Protein AF-A0A0S7YD96-F1 (afdb_monomer)

Organism: NCBI:txid1703772

Solvent-accessible surface area (backbone atoms only — not comparable to full-atom values): 7399 Å² total; per-residue (Å²): 129,70,73,91,53,58,67,51,37,79,50,81,88,71,90,75,90,51,88,84,48,90,87,52,91,73,91,49,73,69,59,51,54,29,56,77,68,75,44,96,48,66,46,80,38,92,64,53,88,36,71,72,60,52,49,55,24,65,67,80,48,76,88,31,56,50,48,66,58,51,29,51,48,33,60,75,63,33,63,70,57,43,48,54,53,48,54,59,72,35,41,42,100,84,72,42,76,58,61,98,55,37,56,37,40,92,84,77,61,49,74,49,91,70,96,123

Structure (mmCIF, N/CA/C/O backbone):
data_AF-A0A0S7YD96-F1
#
_entry.id   AF-A0A0S7YD96-F1
#
loop_
_atom_site.group_PDB
_atom_site.id
_atom_site.type_symbol
_atom_site.label_atom_id
_atom_site.label_alt_id
_atom_site.label_comp_id
_atom_site.label_asym_id
_atom_site.label_entity_id
_atom_site.label_seq_id
_atom_site.pdbx_PDB_ins_code
_atom_site.Cartn_x
_atom_site.Cartn_y
_atom_site.Cartn_z
_atom_site.occupancy
_atom_site.B_iso_or_equiv
_atom_site.auth_seq_id
_atom_site.auth_comp_id
_atom_site.auth_asym_id
_atom_site.auth_atom_id
_atom_site.pdbx_PDB_model_num
ATOM 1 N N . MET A 1 1 ?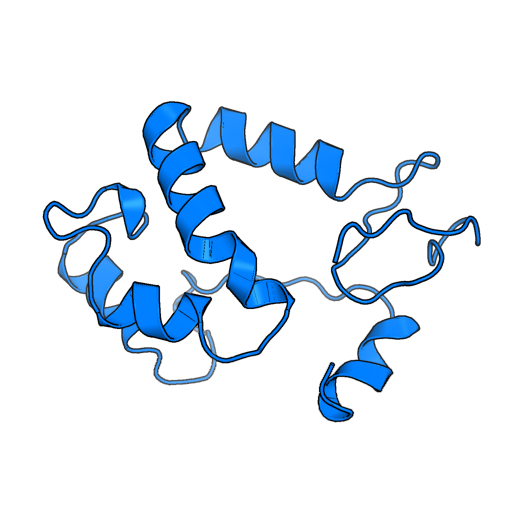 18.952 -4.808 0.427 1.00 63.09 1 MET A N 1
ATOM 2 C CA . MET A 1 1 ? 17.737 -5.595 0.103 1.00 63.09 1 MET A CA 1
ATOM 3 C C . MET A 1 1 ? 18.028 -7.086 0.271 1.00 63.09 1 MET A C 1
ATOM 5 O O . MET A 1 1 ? 19.032 -7.528 -0.277 1.00 63.09 1 MET A O 1
ATOM 9 N N . PRO A 1 2 ? 17.199 -7.855 1.002 1.00 72.69 2 PRO A N 1
ATOM 10 C CA . PRO A 1 2 ? 17.435 -9.283 1.239 1.00 72.69 2 PRO A CA 1
ATOM 11 C C . PRO A 1 2 ? 17.512 -10.127 -0.047 1.00 72.69 2 PRO A C 1
ATOM 13 O O . PRO A 1 2 ? 16.719 -9.931 -0.970 1.00 72.69 2 PRO A O 1
ATOM 16 N N . VAL A 1 3 ? 18.414 -11.117 -0.076 1.00 82.69 3 VAL A N 1
ATOM 17 C CA . VAL A 1 3 ? 18.653 -12.024 -1.225 1.00 82.69 3 VAL A CA 1
ATOM 18 C C . VAL A 1 3 ? 17.381 -12.759 -1.667 1.00 82.69 3 VAL A C 1
ATOM 20 O O . VAL A 1 3 ? 17.189 -12.981 -2.862 1.00 82.69 3 VAL A O 1
ATOM 23 N N . ARG A 1 4 ? 16.461 -13.050 -0.732 1.00 83.75 4 ARG A N 1
ATOM 24 C CA . ARG A 1 4 ? 15.184 -13.744 -0.996 1.00 83.75 4 ARG A CA 1
ATOM 25 C C . ARG A 1 4 ? 14.309 -13.079 -2.064 1.00 83.75 4 ARG A C 1
ATOM 27 O O . ARG A 1 4 ? 13.472 -13.750 -2.662 1.00 83.75 4 ARG A O 1
ATOM 34 N N . TYR A 1 5 ? 14.500 -11.783 -2.317 1.00 83.62 5 TYR A N 1
ATOM 35 C CA . TYR A 1 5 ? 13.724 -11.043 -3.310 1.00 83.62 5 TYR A CA 1
ATOM 36 C C . TYR A 1 5 ? 14.369 -10.993 -4.700 1.00 83.62 5 TYR A C 1
ATOM 38 O O . TYR A 1 5 ? 13.747 -10.501 -5.637 1.00 83.62 5 TYR A O 1
ATOM 46 N N . ASN A 1 6 ? 15.590 -11.514 -4.872 1.00 85.38 6 ASN A N 1
ATOM 47 C CA . ASN A 1 6 ? 16.300 -11.457 -6.152 1.00 85.38 6 ASN A CA 1
ATOM 48 C C . ASN A 1 6 ? 15.520 -12.114 -7.295 1.00 85.38 6 ASN A C 1
ATOM 50 O O . ASN A 1 6 ? 15.517 -11.573 -8.396 1.00 85.38 6 ASN A O 1
ATOM 54 N N . LYS A 1 7 ? 14.804 -13.212 -7.020 1.00 84.69 7 LYS A N 1
ATOM 55 C CA . LYS A 1 7 ? 13.981 -13.902 -8.024 1.00 84.69 7 LYS A CA 1
ATOM 56 C C . LYS A 1 7 ? 12.892 -13.012 -8.636 1.00 84.69 7 LYS A C 1
ATOM 58 O O . LYS A 1 7 ? 12.535 -13.195 -9.789 1.00 84.69 7 LYS A O 1
ATOM 63 N N . TYR A 1 8 ? 12.401 -12.010 -7.904 1.00 83.56 8 TYR A N 1
ATOM 64 C CA . TYR A 1 8 ? 11.330 -11.120 -8.371 1.00 83.56 8 TYR A CA 1
ATOM 65 C C . TYR A 1 8 ? 11.814 -10.003 -9.306 1.00 83.56 8 TYR A C 1
ATOM 67 O O . TYR A 1 8 ? 11.001 -9.222 -9.787 1.00 83.56 8 TYR A O 1
ATOM 75 N N . LYS A 1 9 ? 13.125 -9.905 -9.566 1.00 83.00 9 LYS A N 1
ATOM 76 C CA . LYS A 1 9 ? 13.687 -8.886 -10.468 1.00 83.00 9 LYS A CA 1
ATOM 77 C C . LYS A 1 9 ? 13.360 -9.143 -11.938 1.00 83.00 9 LYS A C 1
ATOM 79 O O . LYS A 1 9 ? 13.309 -8.194 -12.714 1.00 83.00 9 LYS A O 1
ATOM 84 N N . GLU A 1 1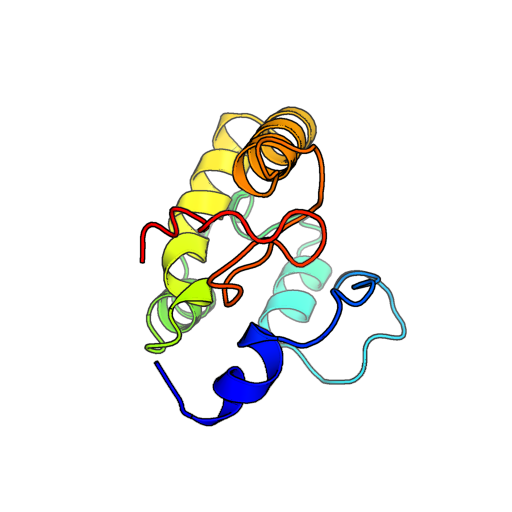0 ? 13.173 -10.412 -12.293 1.00 79.94 10 GLU A N 1
ATOM 85 C CA . GLU A 1 10 ? 13.045 -10.884 -13.679 1.00 79.94 10 GLU A CA 1
ATOM 86 C C . GLU A 1 10 ? 11.823 -11.795 -13.880 1.00 79.94 10 GLU A C 1
ATOM 88 O O . GLU A 1 10 ? 11.476 -12.135 -15.007 1.00 79.94 10 GLU A O 1
ATOM 93 N N . MET A 1 11 ? 11.140 -12.176 -12.796 1.00 80.81 11 MET A N 1
ATOM 94 C CA . MET A 1 11 ? 9.951 -13.022 -12.862 1.00 80.81 11 MET A CA 1
ATOM 95 C C . MET A 1 11 ? 8.739 -12.236 -13.389 1.00 80.81 11 MET A C 1
ATOM 97 O O . MET A 1 11 ? 8.541 -11.089 -12.973 1.00 80.81 11 MET A O 1
ATOM 101 N N . PRO A 1 12 ? 7.883 -12.848 -14.231 1.00 83.06 12 PRO A N 1
ATOM 102 C CA . PRO A 1 12 ? 6.619 -12.249 -14.640 1.00 83.06 12 PRO A CA 1
ATOM 103 C C . PRO A 1 12 ? 5.776 -11.828 -13.437 1.00 83.06 12 PRO A C 1
ATOM 105 O O . PRO A 1 12 ? 5.700 -12.551 -12.437 1.00 83.06 12 PRO A O 1
ATOM 108 N N . LEU A 1 13 ? 5.115 -10.675 -13.552 1.00 83.31 13 LEU A N 1
ATOM 109 C CA . LEU A 1 13 ? 4.187 -10.210 -12.527 1.00 83.31 13 LEU A CA 1
ATOM 110 C C . LEU A 1 13 ? 3.060 -11.225 -12.358 1.00 83.31 13 LEU A C 1
ATOM 112 O O . LEU A 1 13 ? 2.429 -11.637 -13.328 1.00 83.31 13 LEU A O 1
ATOM 116 N N . GLN A 1 14 ? 2.824 -11.615 -11.112 1.00 80.25 14 GLN A N 1
ATOM 117 C CA . GLN A 1 14 ? 1.761 -12.542 -10.752 1.00 80.25 14 GLN A CA 1
ATOM 118 C C . GLN A 1 14 ? 0.541 -11.761 -10.280 1.00 80.25 14 GLN A C 1
ATOM 120 O O . GLN A 1 14 ? 0.671 -10.693 -9.673 1.00 80.25 14 GLN A O 1
ATOM 125 N N . LEU A 1 15 ? -0.646 -12.306 -10.541 1.00 80.75 15 LEU A N 1
ATOM 126 C CA . LEU A 1 15 ? -1.878 -11.769 -9.984 1.00 80.75 15 LEU A CA 1
ATOM 127 C C . LEU A 1 15 ? -1.863 -11.975 -8.465 1.00 80.75 15 LEU A C 1
ATOM 129 O O . LEU A 1 15 ? -1.768 -13.104 -7.989 1.00 80.75 15 LEU A O 1
ATOM 133 N N . CYS A 1 16 ? -1.961 -10.882 -7.711 1.00 78.12 16 CYS A N 1
ATOM 134 C CA . CYS A 1 16 ? -2.226 -10.934 -6.281 1.00 78.12 16 CYS A CA 1
ATOM 135 C C . CYS A 1 16 ? -3.736 -10.789 -6.089 1.00 78.12 16 CYS A C 1
ATOM 137 O O . CYS A 1 16 ? -4.263 -9.713 -6.375 1.00 78.12 16 CYS A O 1
ATOM 139 N N . PRO A 1 17 ? -4.441 -11.826 -5.611 1.00 75.56 17 PRO A N 1
ATOM 140 C CA . PRO A 1 17 ? -5.884 -11.737 -5.446 1.00 75.56 17 PRO A CA 1
ATOM 141 C C . PRO A 1 17 ? -6.261 -10.913 -4.191 1.00 75.56 17 PRO A C 1
ATOM 143 O O . PRO A 1 17 ? -7.417 -10.564 -3.993 1.00 75.56 17 PRO A O 1
ATOM 146 N N . GLY A 1 18 ? -5.269 -10.496 -3.394 1.00 77.31 18 GLY A N 1
ATOM 147 C CA . GLY A 1 18 ? -5.417 -9.510 -2.325 1.00 77.31 18 GLY A CA 1
ATOM 148 C C . GLY A 1 18 ? -5.683 -10.130 -0.954 1.00 77.31 18 GLY A C 1
ATOM 149 O O . GLY A 1 18 ? -6.475 -11.058 -0.805 1.00 77.31 18 GLY A O 1
ATOM 150 N N . CYS A 1 19 ? -5.046 -9.579 0.084 1.00 76.62 19 CYS A N 1
ATOM 151 C CA . CYS A 1 19 ? -5.064 -10.126 1.448 1.00 76.62 19 CYS A CA 1
ATOM 152 C C . CYS A 1 19 ? -6.447 -10.126 2.130 1.00 76.62 19 CYS A C 1
ATOM 154 O O . CYS A 1 19 ? -6.583 -10.689 3.215 1.00 76.62 19 CYS A O 1
ATOM 156 N N . LYS A 1 20 ? -7.452 -9.462 1.542 1.00 71.19 20 LYS A N 1
ATOM 157 C CA . LYS A 1 20 ? -8.821 -9.393 2.077 1.00 71.19 20 LYS A CA 1
ATOM 158 C C . LYS A 1 20 ? -9.648 -10.646 1.764 1.00 71.19 20 LYS A C 1
ATOM 160 O O . LYS A 1 20 ? -10.582 -10.909 2.516 1.00 71.19 20 LYS A O 1
ATOM 165 N N . LEU A 1 21 ? -9.286 -11.413 0.731 1.00 70.62 21 LEU A N 1
ATOM 166 C CA . LEU A 1 21 ? -9.975 -12.657 0.382 1.00 70.62 21 LEU A CA 1
ATOM 167 C C . LEU A 1 21 ? -9.806 -13.722 1.472 1.00 70.62 21 LEU A C 1
ATOM 169 O O . LEU A 1 21 ? -8.767 -13.775 2.136 1.00 70.62 21 LEU A O 1
ATOM 173 N N . ASP A 1 22 ? -10.827 -14.559 1.642 1.00 58.50 22 ASP A N 1
ATOM 174 C CA . ASP A 1 22 ? -10.898 -15.531 2.738 1.00 58.50 22 ASP A CA 1
ATOM 175 C C . ASP A 1 22 ? -9.965 -16.742 2.549 1.0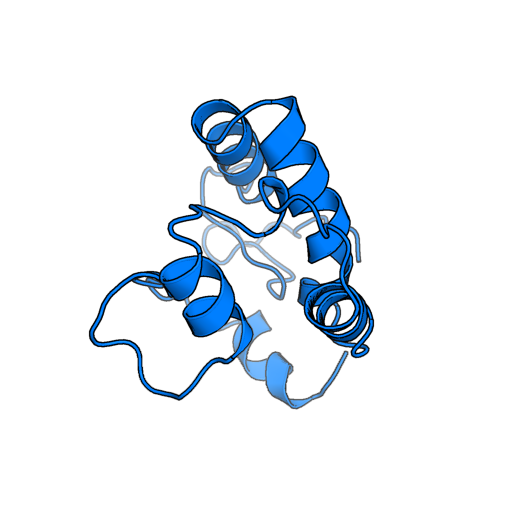0 58.50 22 ASP A C 1
ATOM 177 O O . ASP A 1 22 ? -9.498 -17.301 3.536 1.00 58.50 22 ASP A O 1
ATOM 181 N N . ASP A 1 23 ? -9.558 -17.048 1.312 1.00 62.97 23 ASP A N 1
ATOM 182 C CA . ASP A 1 23 ? -8.677 -18.185 0.983 1.00 62.97 23 ASP A CA 1
ATOM 183 C C . ASP A 1 23 ? -7.176 -17.829 0.931 1.00 62.97 23 ASP A C 1
ATOM 185 O O . ASP A 1 23 ? -6.374 -18.496 0.273 1.00 62.97 23 ASP A O 1
ATOM 189 N N . GLN A 1 24 ? -6.758 -16.749 1.597 1.00 64.25 24 GLN A N 1
ATOM 190 C CA . GLN A 1 24 ? -5.345 -16.359 1.615 1.00 64.25 24 GLN A CA 1
ATOM 191 C C . GLN A 1 24 ? -4.537 -17.249 2.572 1.00 64.25 24 GLN A C 1
ATOM 193 O O . GLN A 1 24 ? -4.841 -17.274 3.769 1.00 64.25 24 GLN A O 1
ATOM 198 N N . PRO A 1 25 ? -3.473 -17.931 2.105 1.00 57.78 25 PRO A N 1
ATOM 199 C CA . PRO A 1 25 ? -2.682 -18.804 2.959 1.00 57.78 25 PRO A CA 1
ATOM 200 C C . PRO A 1 25 ? -1.946 -17.999 4.040 1.00 57.78 25 PRO A C 1
ATOM 202 O O . PRO A 1 25 ? -1.132 -17.126 3.740 1.00 57.78 25 PRO A O 1
ATOM 205 N N . GLY A 1 26 ? -2.207 -18.333 5.307 1.00 67.62 26 GLY A N 1
ATOM 206 C CA . GLY A 1 26 ? -1.456 -17.851 6.471 1.00 67.62 26 GLY A CA 1
ATOM 207 C C . GLY A 1 26 ? -2.262 -17.025 7.482 1.00 67.62 26 GLY A C 1
ATOM 208 O O . GLY A 1 26 ? -3.257 -16.367 7.161 1.00 67.62 26 GLY A O 1
ATOM 209 N N . SER A 1 27 ? -1.799 -17.049 8.734 1.00 77.94 27 SER A N 1
ATOM 210 C CA . SER A 1 27 ? -2.248 -16.144 9.794 1.00 77.94 27 SER A CA 1
ATOM 211 C C . SER A 1 27 ? -1.552 -14.787 9.644 1.00 77.94 27 SER A C 1
ATOM 213 O O . SER A 1 27 ? -0.336 -14.707 9.469 1.00 77.94 27 SER A O 1
ATOM 215 N N . CYS A 1 28 ? -2.322 -13.696 9.678 1.00 87.12 28 CYS A N 1
ATOM 216 C CA . CYS A 1 28 ? -1.786 -12.340 9.593 1.00 87.12 28 CYS A CA 1
ATOM 217 C C . CYS A 1 28 ? -2.474 -11.460 10.633 1.00 87.12 28 CYS A C 1
ATOM 219 O O . CYS A 1 28 ? -3.578 -10.964 10.417 1.00 87.12 28 CYS A O 1
ATOM 221 N N . GLU A 1 29 ? -1.779 -11.191 11.735 1.00 90.75 29 GLU A N 1
ATOM 222 C CA . GLU A 1 29 ? -2.329 -10.414 12.850 1.00 90.75 29 GLU A CA 1
ATOM 223 C C . GLU A 1 29 ? -2.734 -8.983 12.461 1.00 90.75 29 GLU A C 1
ATOM 225 O O . GLU A 1 29 ? -3.611 -8.392 13.089 1.00 90.75 29 GLU A O 1
ATOM 230 N N . ILE A 1 30 ? -2.104 -8.396 11.435 1.00 92.44 30 ILE A N 1
ATOM 231 C CA . ILE A 1 30 ? -2.474 -7.066 10.924 1.00 92.44 30 ILE A CA 1
ATOM 232 C C . ILE A 1 30 ? -3.832 -7.133 10.220 1.00 92.44 30 ILE A C 1
ATOM 234 O O . ILE A 1 30 ? -4.712 -6.326 10.519 1.00 92.44 30 ILE A O 1
ATOM 238 N N . ARG A 1 31 ? -4.015 -8.112 9.323 1.00 90.44 31 ARG A N 1
ATOM 239 C CA . ARG A 1 31 ? -5.284 -8.352 8.622 1.00 90.44 31 ARG A CA 1
ATOM 240 C C . ARG A 1 31 ? -6.399 -8.622 9.623 1.00 90.44 31 ARG A C 1
ATOM 242 O O . ARG A 1 31 ? -7.441 -7.974 9.565 1.00 90.44 31 ARG A O 1
ATOM 249 N N . ASP A 1 32 ? -6.159 -9.548 10.542 1.00 90.25 32 ASP A N 1
ATOM 250 C CA . ASP A 1 32 ? -7.171 -10.019 11.483 1.00 90.25 32 ASP A CA 1
ATOM 251 C C . ASP A 1 32 ? -7.582 -8.889 12.449 1.00 90.25 32 ASP A C 1
ATOM 253 O O . ASP A 1 32 ? -8.761 -8.728 12.751 1.00 90.25 32 ASP A O 1
ATOM 257 N N . CYS A 1 33 ? -6.640 -8.019 12.835 1.00 93.50 33 CYS A N 1
ATOM 258 C CA . CYS A 1 33 ? -6.905 -6.826 13.644 1.00 93.50 33 CYS A CA 1
ATOM 259 C C . CYS A 1 33 ? -7.763 -5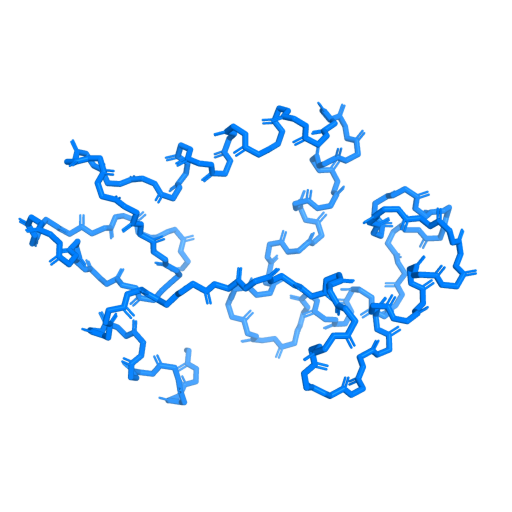.768 12.929 1.00 93.50 33 CYS A C 1
ATOM 261 O O . CYS A 1 33 ? -8.559 -5.091 13.576 1.00 93.50 33 CYS A O 1
ATOM 263 N N . VAL A 1 34 ? -7.574 -5.565 11.623 1.00 92.12 34 VAL A N 1
ATOM 264 C CA . VAL A 1 34 ? -8.381 -4.612 10.839 1.00 92.12 34 VAL A CA 1
ATOM 265 C C . VAL A 1 34 ? -9.782 -5.176 10.599 1.00 92.12 34 VAL A C 1
ATOM 267 O O . VAL A 1 34 ? -10.763 -4.465 10.819 1.00 92.12 34 VAL A O 1
ATOM 270 N N . LYS A 1 35 ? -9.878 -6.471 10.252 1.00 90.06 35 LYS A N 1
ATOM 271 C CA . LYS A 1 35 ? -11.153 -7.186 10.087 1.00 90.06 35 LYS A CA 1
ATOM 272 C C . LYS A 1 35 ? -11.982 -7.166 11.380 1.00 90.06 35 LYS A C 1
ATOM 274 O O . LYS A 1 35 ? -13.155 -6.812 11.328 1.00 90.06 35 LYS A O 1
ATOM 279 N N . SER A 1 36 ? -11.388 -7.467 12.540 1.00 93.00 36 SER A N 1
ATOM 280 C CA . SER A 1 36 ? -12.118 -7.506 13.823 1.00 93.00 36 SER A CA 1
ATOM 281 C C . SER A 1 36 ? -12.656 -6.147 14.279 1.00 93.00 36 SER A C 1
ATOM 283 O O . SER A 1 36 ? -13.622 -6.092 15.035 1.00 93.00 36 SER A O 1
ATOM 285 N N . LYS A 1 37 ? -12.062 -5.048 13.800 1.00 95.06 37 LYS A N 1
ATOM 286 C CA . LYS A 1 37 ? -12.523 -3.676 14.052 1.00 95.06 37 LYS A CA 1
ATOM 287 C C . LYS A 1 37 ? -13.538 -3.172 13.019 1.00 95.06 37 LYS A C 1
ATOM 289 O O . LYS A 1 37 ? -13.996 -2.042 13.149 1.00 95.06 37 LYS A O 1
ATOM 294 N N . GLY A 1 38 ? -13.862 -3.964 11.992 1.00 93.94 38 GLY A N 1
ATOM 295 C CA . GLY A 1 38 ? -14.751 -3.548 10.903 1.00 93.94 38 GLY A CA 1
ATOM 296 C C . GLY A 1 38 ? -14.191 -2.400 10.055 1.00 93.94 38 GLY A C 1
ATOM 297 O O . GLY A 1 38 ? -14.958 -1.629 9.488 1.00 93.94 38 GLY A O 1
ATOM 298 N N . LEU A 1 39 ? -12.864 -2.251 10.000 1.00 93.50 39 LEU A N 1
ATOM 299 C CA . LEU A 1 39 ? -12.195 -1.185 9.252 1.00 93.50 39 LEU A CA 1
ATOM 300 C C . LEU A 1 39 ? -11.721 -1.696 7.887 1.00 93.50 39 LEU A C 1
ATOM 302 O O . LEU A 1 39 ? -11.367 -2.863 7.736 1.00 93.50 39 LEU A O 1
ATOM 306 N N . ASN A 1 40 ? -11.637 -0.806 6.897 1.00 89.81 40 ASN A N 1
ATOM 307 C CA . ASN A 1 40 ? -11.134 -1.160 5.564 1.00 89.81 40 ASN A CA 1
ATOM 308 C C . ASN A 1 40 ? -9.602 -1.173 5.472 1.00 89.81 40 ASN A C 1
ATOM 310 O O . ASN A 1 40 ? -9.037 -1.929 4.676 1.00 89.81 40 ASN A O 1
ATOM 314 N N . HIS A 1 41 ? -8.935 -0.339 6.269 1.00 93.06 41 HIS A N 1
ATOM 315 C CA . HIS A 1 41 ? -7.482 -0.210 6.351 1.00 93.06 41 HIS A CA 1
ATOM 316 C C . HIS A 1 41 ? -7.075 0.361 7.714 1.00 93.06 41 HIS A C 1
ATOM 318 O O . HIS A 1 41 ? -7.891 0.928 8.438 1.00 93.06 41 HIS A O 1
ATOM 324 N N . CYS A 1 42 ? -5.792 0.235 8.068 1.00 95.69 42 CYS A N 1
ATOM 325 C CA . CYS A 1 42 ? -5.285 0.736 9.348 1.00 95.69 42 CYS A CA 1
ATOM 326 C C . CYS A 1 42 ? -5.365 2.266 9.485 1.00 95.69 42 CYS A C 1
ATOM 328 O O . CYS A 1 42 ? -5.415 2.731 10.614 1.00 95.69 42 CYS A O 1
ATOM 330 N N . GLY A 1 43 ? -5.369 3.027 8.381 1.00 96.12 43 GLY A N 1
ATOM 331 C CA . GLY A 1 43 ? -5.457 4.500 8.400 1.00 96.12 43 GLY A CA 1
ATOM 332 C C . GLY A 1 43 ? -6.721 5.030 9.089 1.00 96.12 43 GLY A C 1
ATOM 333 O O . GLY A 1 43 ? -6.624 5.974 9.861 1.00 96.12 43 GLY A O 1
ATOM 334 N N . ALA A 1 44 ? -7.845 4.320 8.941 1.00 95.75 44 ALA A N 1
ATOM 335 C CA . ALA A 1 44 ? -9.126 4.658 9.566 1.00 95.75 44 ALA A CA 1
ATOM 336 C C . ALA A 1 44 ? -9.217 4.261 11.057 1.00 95.75 44 ALA A C 1
ATOM 338 O O . ALA A 1 44 ? -10.255 4.408 11.706 1.00 95.75 44 ALA A O 1
ATOM 339 N N . CYS A 1 45 ? -8.157 3.677 11.625 1.00 97.12 45 CYS A N 1
ATOM 340 C CA . CYS A 1 45 ? -8.140 3.264 13.024 1.00 97.12 45 CYS A CA 1
ATOM 341 C C . CYS A 1 45 ? -7.811 4.456 13.926 1.00 97.12 45 CYS A C 1
ATOM 343 O O . CYS A 1 45 ? -6.799 5.117 13.736 1.00 97.12 45 CYS A O 1
ATOM 345 N N . ARG A 1 46 ? -8.582 4.662 15.000 1.00 97.00 46 ARG A N 1
ATOM 346 C CA . ARG A 1 46 ? -8.331 5.741 15.982 1.00 97.00 46 ARG A CA 1
ATOM 347 C C . ARG A 1 46 ? -6.966 5.659 16.676 1.00 97.00 46 ARG A C 1
ATOM 349 O O . ARG A 1 46 ? -6.460 6.660 17.157 1.00 97.00 46 ARG A O 1
ATOM 356 N N . GLU A 1 47 ? -6.389 4.463 16.737 1.00 97.44 47 GLU A N 1
ATOM 357 C CA . GLU A 1 47 ? -5.056 4.213 17.305 1.00 97.44 47 GLU A CA 1
ATOM 358 C C . GLU A 1 47 ? -3.930 4.348 16.264 1.00 97.44 47 GLU A C 1
ATOM 360 O O . GLU A 1 47 ? -2.792 3.977 16.539 1.00 97.44 47 GLU A O 1
ATOM 365 N N . PHE A 1 48 ? -4.229 4.774 15.034 1.00 97.38 48 PHE A N 1
ATOM 366 C CA . PHE A 1 48 ? -3.232 4.884 13.978 1.00 97.38 48 PHE A CA 1
ATOM 367 C C . PHE A 1 48 ? -2.336 6.125 14.167 1.00 97.38 48 PHE A C 1
ATOM 369 O O . PHE A 1 48 ? -2.858 7.218 14.377 1.00 97.38 48 PHE A O 1
ATOM 376 N N . PRO A 1 49 ? -1.000 5.999 14.021 1.00 97.56 49 PRO A N 1
ATOM 377 C CA . PRO A 1 49 ? -0.243 4.763 13.821 1.00 97.56 49 PRO A CA 1
ATOM 378 C C . PRO A 1 49 ? -0.003 4.004 15.139 1.00 97.56 49 PRO A C 1
ATOM 380 O O . PRO A 1 49 ? 0.549 4.556 16.085 1.00 97.56 49 PRO A O 1
ATOM 383 N N . CYS A 1 50 ? -0.342 2.711 15.180 1.00 97.94 50 CYS A N 1
ATOM 384 C CA . CYS A 1 50 ? -0.090 1.857 16.347 1.00 97.94 50 CYS A CA 1
ATOM 385 C C . CYS A 1 50 ? 1.221 1.067 16.214 1.00 97.94 50 CYS A C 1
ATOM 387 O O . CYS A 1 50 ? 1.745 0.881 15.112 1.00 97.94 50 CYS A O 1
ATOM 389 N N . ASP A 1 51 ? 1.714 0.506 17.320 1.00 97.56 51 ASP A N 1
ATOM 390 C CA . ASP A 1 51 ? 2.970 -0.259 17.356 1.00 97.56 51 ASP A CA 1
ATOM 391 C C . ASP A 1 51 ? 3.049 -1.370 16.308 1.00 97.56 51 ASP A C 1
ATOM 393 O O . ASP A 1 51 ? 4.101 -1.583 15.708 1.00 97.56 51 ASP A O 1
ATOM 397 N N . LYS A 1 52 ? 1.940 -2.077 16.063 1.00 95.69 52 LYS A N 1
ATOM 398 C CA . LYS A 1 52 ? 1.901 -3.196 15.113 1.00 95.69 52 LYS A CA 1
ATOM 399 C C . LYS A 1 52 ? 2.264 -2.735 13.696 1.00 95.69 52 LYS A C 1
ATOM 401 O O . LYS A 1 52 ? 3.127 -3.333 13.056 1.00 95.69 52 LYS A O 1
ATOM 406 N N . ILE A 1 53 ? 1.631 -1.661 13.219 1.00 97.00 53 ILE A N 1
ATOM 407 C CA . ILE A 1 53 ? 1.854 -1.159 11.857 1.00 97.00 53 ILE A CA 1
ATOM 408 C C . ILE A 1 53 ? 3.162 -0.368 11.750 1.00 97.00 53 ILE A C 1
ATOM 410 O O . ILE A 1 53 ? 3.842 -0.446 10.730 1.00 97.00 53 ILE A O 1
ATOM 414 N N . THR A 1 54 ? 3.566 0.320 12.822 1.00 98.00 54 THR A N 1
ATOM 415 C CA . THR A 1 54 ? 4.855 1.018 12.892 1.00 98.00 54 THR A CA 1
ATOM 416 C C . THR A 1 54 ? 6.026 0.037 12.842 1.00 98.00 54 THR A C 1
ATOM 418 O O . THR A 1 54 ? 6.975 0.261 12.093 1.00 98.00 54 THR A O 1
ATOM 421 N N . LYS A 1 55 ? 5.952 -1.088 13.569 1.00 97.25 55 LYS A N 1
ATOM 422 C CA . LYS A 1 55 ? 6.957 -2.161 13.492 1.00 97.25 55 LYS A CA 1
ATOM 423 C C . LYS A 1 55 ? 7.021 -2.771 12.096 1.00 97.25 55 LYS A C 1
ATOM 425 O O . LYS A 1 55 ? 8.116 -2.940 11.579 1.00 97.25 55 LYS A O 1
ATOM 430 N N . PHE A 1 56 ? 5.870 -3.043 11.476 1.00 95.81 56 PHE A N 1
ATOM 431 C CA . PHE A 1 56 ? 5.818 -3.568 10.109 1.00 95.81 56 PHE A CA 1
ATOM 432 C C . PHE A 1 56 ? 6.472 -2.618 9.097 1.00 95.81 56 PHE A C 1
ATOM 434 O O . PHE A 1 56 ? 7.268 -3.055 8.278 1.00 95.81 56 PHE A O 1
ATOM 441 N N . ASN A 1 57 ? 6.207 -1.312 9.200 1.00 96.94 57 ASN A N 1
ATOM 442 C CA . ASN A 1 57 ? 6.830 -0.301 8.343 1.00 96.94 57 ASN A CA 1
ATOM 443 C C . ASN A 1 57 ? 8.362 -0.255 8.485 1.00 96.94 57 ASN A C 1
ATOM 445 O O . ASN A 1 57 ? 9.068 0.065 7.532 1.00 96.94 57 ASN A O 1
ATOM 449 N N . ASN A 1 58 ? 8.873 -0.557 9.679 1.00 96.31 58 ASN A N 1
ATOM 450 C CA . ASN A 1 58 ? 10.276 -0.379 10.049 1.00 96.31 58 ASN A CA 1
ATOM 451 C C . ASN A 1 58 ? 11.051 -1.707 10.154 1.00 96.31 58 ASN A C 1
ATOM 453 O O . ASN A 1 58 ? 12.121 -1.744 10.757 1.00 96.31 58 ASN A O 1
ATOM 457 N N . ASP A 1 59 ? 10.552 -2.798 9.566 1.00 94.50 59 ASP A N 1
ATOM 458 C CA . ASP A 1 59 ? 11.154 -4.140 9.664 1.00 94.50 59 ASP A CA 1
ATOM 459 C C . ASP A 1 59 ? 12.399 -4.351 8.771 1.00 94.50 59 ASP A C 1
ATOM 461 O O . ASP A 1 59 ? 12.942 -5.456 8.678 1.00 94.50 59 ASP A O 1
ATOM 465 N N . GLY A 1 60 ? 12.856 -3.296 8.089 1.00 90.50 60 GLY A N 1
ATOM 466 C CA . GLY A 1 60 ? 14.003 -3.325 7.180 1.00 90.50 60 GLY A CA 1
ATOM 467 C C . GLY A 1 60 ? 13.701 -3.896 5.789 1.00 90.50 60 GLY A C 1
ATOM 468 O O . GLY A 1 60 ? 14.615 -4.022 4.965 1.00 90.50 60 GLY A O 1
ATOM 469 N N . VAL A 1 61 ? 12.444 -4.231 5.482 1.00 89.00 61 VAL A N 1
ATOM 470 C CA . VAL A 1 61 ? 12.014 -4.634 4.141 1.00 89.00 61 VAL A CA 1
ATOM 471 C C . VAL A 1 61 ? 11.657 -3.383 3.323 1.00 89.00 61 VAL A C 1
ATOM 473 O O . VAL A 1 61 ? 10.719 -2.668 3.669 1.00 89.00 61 VAL A O 1
ATOM 476 N N . PRO A 1 62 ? 12.336 -3.114 2.187 1.00 87.56 62 PRO A N 1
ATOM 477 C CA . PRO A 1 62 ? 12.152 -1.858 1.452 1.00 87.56 62 PRO A CA 1
ATOM 478 C C . PRO A 1 62 ? 10.703 -1.545 1.052 1.00 87.56 62 PRO A C 1
ATOM 480 O O . PRO A 1 62 ? 10.261 -0.414 1.223 1.00 87.56 62 PRO A O 1
ATOM 483 N N . HIS A 1 63 ? 9.932 -2.539 0.593 1.00 87.62 63 HIS A N 1
ATOM 484 C CA . HIS A 1 63 ? 8.539 -2.319 0.182 1.00 87.62 63 HIS A CA 1
ATOM 485 C C . HIS A 1 63 ? 7.561 -2.139 1.349 1.00 87.62 63 HIS A C 1
ATOM 487 O O . HIS A 1 63 ? 6.412 -1.772 1.118 1.00 87.62 63 HIS A O 1
ATOM 493 N N . HIS A 1 64 ? 7.988 -2.377 2.593 1.00 92.25 64 HIS A N 1
ATOM 494 C CA . HIS A 1 64 ? 7.184 -2.071 3.777 1.00 92.25 64 HIS A CA 1
ATOM 495 C C . HIS A 1 64 ? 7.383 -0.624 4.254 1.00 92.25 64 HIS A C 1
ATOM 497 O O . HIS A 1 64 ? 6.508 -0.080 4.920 1.00 92.25 64 HIS A O 1
ATOM 503 N N . SER A 1 65 ? 8.482 0.035 3.869 1.00 93.56 65 SER A N 1
ATOM 504 C CA . SER A 1 65 ? 8.848 1.371 4.375 1.00 93.56 65 SER A CA 1
ATOM 505 C C . SER A 1 65 ? 7.861 2.492 4.024 1.00 93.56 65 SER A C 1
ATOM 507 O O . SER A 1 65 ? 7.834 3.530 4.687 1.00 93.56 65 SER A O 1
ATOM 509 N N . GLU A 1 66 ? 7.031 2.286 2.997 1.00 94.31 66 GLU A N 1
ATOM 510 C CA . GLU A 1 66 ? 6.004 3.238 2.569 1.00 94.31 66 GLU A CA 1
ATOM 511 C C . GLU A 1 66 ? 4.632 3.009 3.224 1.00 94.31 66 GLU A C 1
ATOM 513 O O . GLU A 1 66 ? 3.718 3.798 2.992 1.00 94.31 66 GLU A O 1
ATOM 518 N N . VAL A 1 67 ? 4.447 1.969 4.044 1.00 95.88 67 VAL A N 1
ATOM 519 C CA . VAL A 1 67 ? 3.130 1.577 4.581 1.00 95.88 67 VAL A CA 1
ATOM 520 C C . VAL A 1 67 ? 2.460 2.713 5.354 1.00 95.88 67 VAL A C 1
ATOM 522 O O . VAL A 1 67 ? 1.307 3.038 5.084 1.00 95.88 67 VAL A O 1
ATOM 525 N N . LEU A 1 68 ? 3.173 3.367 6.273 1.00 98.00 68 LEU A N 1
ATOM 526 C CA . LEU A 1 68 ? 2.620 4.472 7.061 1.00 98.00 68 LEU A CA 1
ATOM 527 C C . LEU A 1 68 ? 2.259 5.682 6.193 1.00 98.00 68 LEU A C 1
ATOM 529 O O . LEU A 1 68 ? 1.250 6.338 6.445 1.00 98.00 68 LEU A O 1
ATOM 533 N N . LYS A 1 69 ? 3.074 5.982 5.174 1.00 97.25 69 LYS A N 1
ATOM 534 C CA . LYS A 1 69 ? 2.798 7.066 4.222 1.00 97.25 69 LYS A CA 1
ATOM 535 C C . LYS A 1 69 ? 1.555 6.745 3.394 1.00 97.25 69 LYS A C 1
ATOM 537 O O . LYS A 1 69 ? 0.671 7.586 3.294 1.00 97.25 69 LYS A O 1
ATOM 542 N N . ASN A 1 70 ? 1.475 5.529 2.863 1.00 96.50 70 ASN A N 1
ATOM 543 C CA . ASN A 1 70 ? 0.350 5.071 2.059 1.00 96.50 70 ASN A CA 1
ATOM 544 C C . ASN A 1 70 ? -0.952 5.089 2.859 1.00 96.50 70 ASN A C 1
ATOM 546 O O . ASN A 1 70 ? -1.953 5.567 2.350 1.00 96.50 70 ASN A O 1
ATOM 550 N N . LEU A 1 71 ? -0.934 4.634 4.114 1.00 97.44 71 LEU A N 1
ATOM 551 C CA . LEU A 1 71 ? -2.120 4.627 4.973 1.00 97.44 71 LEU A CA 1
ATOM 552 C C . LEU A 1 71 ? -2.593 6.035 5.354 1.00 97.44 71 LEU A C 1
ATOM 554 O O . LEU A 1 71 ? -3.797 6.249 5.416 1.00 97.44 71 LEU A O 1
ATOM 558 N N . ARG A 1 72 ? -1.672 6.987 5.574 1.00 98.00 72 ARG A N 1
ATOM 559 C CA . ARG A 1 72 ? -2.029 8.405 5.765 1.00 98.00 72 ARG A CA 1
ATOM 560 C C . ARG A 1 72 ? -2.663 8.994 4.513 1.00 98.00 72 ARG A C 1
ATOM 562 O O . ARG A 1 72 ? -3.707 9.618 4.600 1.00 98.00 72 ARG A O 1
ATOM 569 N N . GLN A 1 73 ? -2.044 8.755 3.360 1.00 97.69 73 GLN A N 1
ATOM 570 C CA . GLN A 1 73 ? -2.551 9.257 2.091 1.00 97.69 73 GLN A CA 1
ATOM 571 C C . GLN A 1 73 ? -3.927 8.661 1.773 1.00 97.69 73 GLN A C 1
ATOM 573 O O . GLN A 1 73 ? -4.812 9.387 1.348 1.00 97.69 73 GLN A O 1
ATOM 578 N N . LEU A 1 74 ? -4.115 7.363 2.021 1.00 96.25 74 LEU A N 1
ATOM 579 C CA . LEU A 1 74 ? -5.386 6.664 1.838 1.00 96.25 74 LEU A CA 1
ATOM 580 C C . LEU A 1 74 ? -6.506 7.260 2.706 1.00 96.25 74 LEU A C 1
ATOM 582 O O . LEU A 1 74 ? -7.617 7.420 2.218 1.00 96.25 74 LEU A O 1
ATOM 586 N N . GLU A 1 75 ? -6.209 7.621 3.958 1.00 96.06 75 GLU A N 1
ATOM 587 C CA . GLU A 1 75 ? -7.159 8.312 4.846 1.00 96.06 75 GLU A CA 1
ATOM 588 C C . GLU A 1 75 ? -7.480 9.736 4.360 1.00 96.06 75 GLU A C 1
ATOM 590 O O . GLU A 1 75 ? -8.620 10.177 4.436 1.00 96.06 75 GLU A O 1
ATOM 595 N N . GLU A 1 76 ? -6.481 10.453 3.842 1.00 96.94 76 GLU A N 1
ATOM 596 C CA . GLU A 1 76 ? -6.616 11.851 3.421 1.00 96.94 76 GLU A CA 1
ATOM 597 C C . GLU A 1 76 ? -7.415 12.016 2.121 1.00 96.94 76 GLU A C 1
ATOM 599 O O . GLU A 1 76 ? -8.240 12.923 2.018 1.00 96.94 76 GLU A O 1
ATOM 604 N N . ILE A 1 77 ? -7.168 11.163 1.120 1.00 97.12 77 ILE A N 1
ATOM 605 C CA . ILE A 1 77 ? -7.733 11.328 -0.234 1.00 97.12 77 ILE A CA 1
ATOM 606 C C . ILE A 1 77 ? -8.769 10.261 -0.607 1.00 97.12 77 ILE A C 1
ATOM 608 O O . ILE A 1 77 ? -9.360 10.344 -1.683 1.00 97.12 77 ILE A O 1
ATOM 612 N N . GLY A 1 78 ? -8.986 9.267 0.255 1.00 96.19 78 GLY A N 1
ATOM 613 C CA . GLY A 1 78 ? -9.888 8.146 0.005 1.00 96.19 78 GLY A CA 1
ATOM 614 C C . GLY A 1 78 ? -9.310 7.057 -0.908 1.00 96.19 78 GLY A C 1
ATOM 615 O O . GLY A 1 78 ? -8.271 7.218 -1.553 1.00 96.19 78 GLY A O 1
ATOM 616 N N . GLU A 1 79 ? -10.006 5.917 -0.952 1.00 93.69 79 GLU A N 1
ATOM 617 C CA . GLU A 1 79 ? -9.558 4.697 -1.641 1.00 93.69 79 GLU A CA 1
ATOM 618 C C . GLU A 1 79 ? -9.475 4.862 -3.159 1.00 93.69 79 GLU A C 1
ATOM 620 O O . GLU A 1 79 ? -8.425 4.572 -3.732 1.00 93.69 79 GLU A O 1
ATOM 625 N N . ASP A 1 80 ? -10.518 5.396 -3.796 1.00 95.81 80 ASP A N 1
ATOM 626 C CA . ASP A 1 80 ? -10.580 5.523 -5.258 1.00 95.81 80 ASP A CA 1
ATOM 627 C C . ASP A 1 80 ? -9.419 6.361 -5.802 1.00 95.81 80 ASP A C 1
ATOM 629 O O . ASP A 1 80 ? -8.642 5.911 -6.647 1.00 95.81 80 ASP A O 1
ATOM 633 N N . ARG A 1 81 ? -9.222 7.559 -5.237 1.00 97.69 81 ARG A N 1
ATOM 634 C CA . ARG A 1 81 ? -8.141 8.451 -5.662 1.00 97.69 81 ARG A CA 1
ATOM 635 C C . ARG A 1 81 ? -6.766 7.870 -5.348 1.00 97.69 81 ARG A C 1
ATOM 637 O O . ARG A 1 81 ? -5.822 8.053 -6.116 1.00 97.69 81 ARG A O 1
ATOM 644 N N . TRP A 1 82 ? -6.622 7.173 -4.223 1.00 96.56 82 TRP A N 1
ATOM 645 C CA . TRP A 1 82 ? -5.365 6.514 -3.888 1.00 96.56 82 TRP A CA 1
ATOM 646 C C . TRP A 1 82 ? -5.029 5.389 -4.875 1.00 96.56 82 TRP A C 1
ATOM 648 O O . TRP A 1 82 ? -3.868 5.273 -5.277 1.00 96.56 82 TRP A O 1
ATOM 658 N N . LEU A 1 83 ? -6.020 4.600 -5.306 1.00 94.25 83 LEU A N 1
ATOM 659 C CA . LEU A 1 83 ? -5.848 3.535 -6.297 1.00 94.25 83 LEU A CA 1
ATOM 660 C C . LEU A 1 83 ? -5.419 4.082 -7.662 1.00 94.25 83 LEU A C 1
ATOM 662 O O . LEU A 1 83 ? -4.487 3.530 -8.246 1.00 94.25 83 LEU A O 1
ATOM 666 N N . GLU A 1 84 ? -6.007 5.188 -8.126 1.00 96.81 84 GLU A N 1
ATOM 667 C CA . GLU A 1 84 ? -5.575 5.881 -9.352 1.00 96.81 84 GLU A CA 1
ATOM 668 C C . GLU A 1 84 ? -4.088 6.267 -9.282 1.00 96.81 84 GLU A C 1
ATOM 670 O O . GLU A 1 84 ? -3.304 5.947 -10.178 1.00 96.81 84 GLU A O 1
ATOM 675 N N . LEU A 1 85 ? -3.662 6.876 -8.167 1.00 96.06 85 LEU A N 1
ATOM 676 C CA . LEU A 1 85 ? -2.266 7.275 -7.966 1.00 96.06 85 LEU A CA 1
ATOM 677 C C . LEU A 1 85 ? -1.316 6.074 -7.892 1.00 96.06 85 LEU A C 1
ATOM 679 O O . LEU A 1 85 ? -0.176 6.161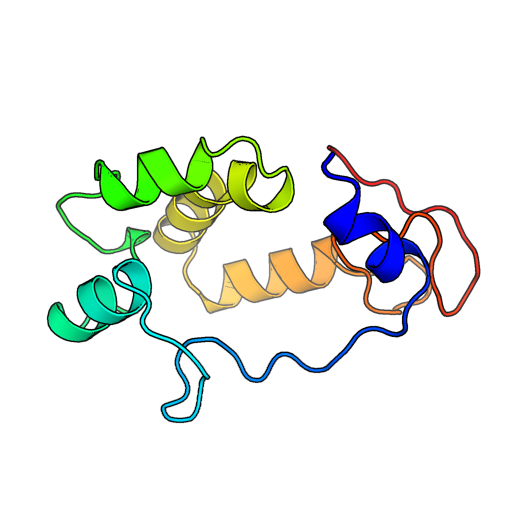 -8.354 1.00 96.06 85 LEU A O 1
ATOM 683 N N . GLN A 1 86 ? -1.748 4.949 -7.312 1.00 93.94 86 GLN A N 1
ATOM 684 C CA . GLN A 1 86 ? -0.950 3.724 -7.347 1.00 93.94 86 GLN A CA 1
ATOM 685 C C . GLN A 1 86 ? -0.855 3.161 -8.763 1.00 93.94 86 GLN A C 1
ATOM 687 O O . GLN A 1 86 ? 0.220 2.715 -9.161 1.00 93.94 86 GLN A O 1
ATOM 692 N N . GLU A 1 87 ? -1.939 3.182 -9.534 1.00 93.38 87 GLU A N 1
ATOM 693 C CA 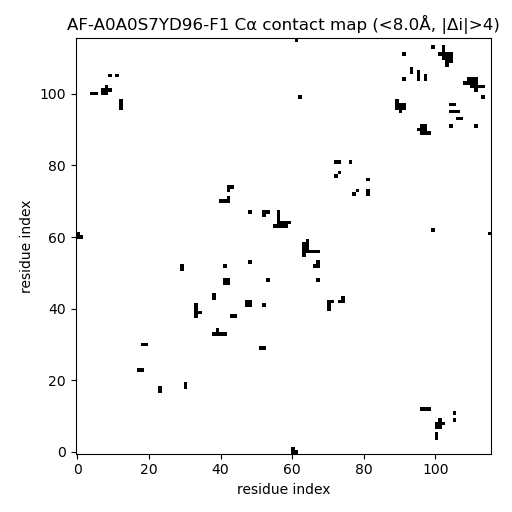. GLU A 1 87 ? -1.915 2.694 -10.908 1.00 93.38 87 GLU A CA 1
ATOM 694 C C . GLU A 1 87 ? -0.948 3.516 -11.768 1.00 93.38 87 GLU A C 1
ATOM 696 O O . GLU A 1 87 ? -0.149 2.939 -12.501 1.00 93.38 87 GLU A O 1
ATOM 701 N N . GLU A 1 88 ? -0.942 4.842 -11.622 1.00 94.12 88 GLU A N 1
ATOM 702 C CA . GLU A 1 88 ? 0.029 5.731 -12.267 1.00 94.12 88 GLU A CA 1
ATOM 703 C C . GLU A 1 88 ? 1.467 5.465 -11.795 1.00 94.12 88 GLU A C 1
ATOM 705 O O . GLU A 1 88 ? 2.371 5.294 -12.617 1.00 94.12 88 GLU A O 1
ATOM 710 N N . LYS A 1 89 ? 1.692 5.372 -10.475 1.00 92.62 89 LYS A N 1
ATOM 711 C CA . LYS A 1 89 ? 3.018 5.108 -9.884 1.00 92.62 89 LYS A CA 1
ATOM 712 C C . LYS A 1 89 ? 3.619 3.792 -10.382 1.00 92.62 89 LYS A C 1
ATOM 714 O O . LYS A 1 89 ? 4.827 3.710 -10.603 1.00 92.62 89 LYS A O 1
ATOM 719 N N . TRP A 1 90 ? 2.791 2.759 -10.533 1.00 92.31 90 TRP A N 1
ATOM 720 C CA . TRP A 1 90 ? 3.206 1.406 -10.906 1.00 92.31 90 TRP A CA 1
ATOM 721 C C . TRP A 1 90 ? 3.000 1.103 -12.398 1.00 92.31 90 TRP A C 1
ATOM 723 O O . TRP A 1 90 ? 2.856 -0.063 -12.790 1.00 92.31 90 TRP A O 1
ATOM 733 N N . ARG A 1 91 ? 3.069 2.139 -13.243 1.00 93.00 91 ARG A N 1
ATOM 734 C CA . ARG A 1 91 ? 2.983 2.054 -14.704 1.00 93.00 91 ARG A CA 1
ATOM 735 C C . ARG A 1 91 ? 4.303 2.442 -15.368 1.00 93.00 91 ARG A C 1
ATOM 737 O O . ARG A 1 91 ? 4.949 3.427 -15.028 1.00 93.00 91 ARG A O 1
ATOM 744 N N . CYS A 1 92 ? 4.718 1.650 -16.349 1.00 93.75 92 CYS A N 1
ATOM 745 C CA . CYS A 1 92 ? 5.803 2.011 -17.255 1.00 93.75 92 CYS A CA 1
ATOM 746 C C . CYS A 1 92 ? 5.298 2.966 -18.346 1.00 93.75 92 CYS A C 1
ATOM 748 O O . CYS A 1 92 ? 4.150 2.874 -18.753 1.00 93.75 92 CYS A O 1
ATOM 750 N N . GLU A 1 93 ? 6.181 3.763 -18.947 1.00 92.69 93 GLU A N 1
ATOM 751 C CA . GLU A 1 93 ? 5.887 4.588 -20.136 1.00 92.69 93 GLU A CA 1
ATOM 752 C C . GLU A 1 93 ? 5.275 3.816 -21.327 1.00 92.69 93 GLU A C 1
ATOM 754 O O .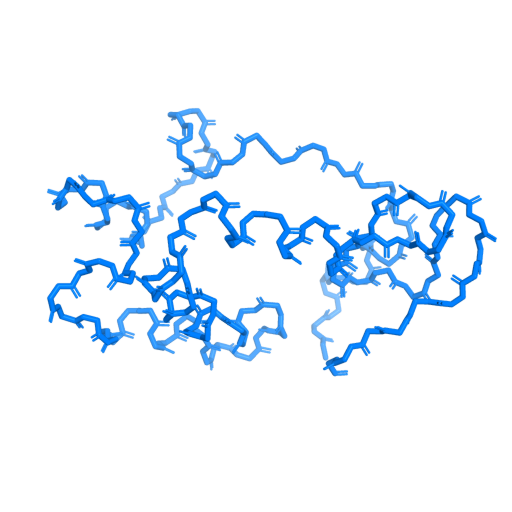 GLU A 1 93 ? 4.755 4.426 -22.250 1.00 92.69 93 GLU A O 1
ATOM 759 N N . CYS A 1 94 ? 5.377 2.480 -21.355 1.00 94.69 94 CYS A N 1
ATOM 760 C CA . CYS A 1 94 ? 4.748 1.619 -22.369 1.00 94.69 94 CYS A CA 1
ATOM 761 C C . CYS A 1 94 ? 3.416 0.982 -21.914 1.00 94.69 94 CYS A C 1
ATOM 763 O O . CYS A 1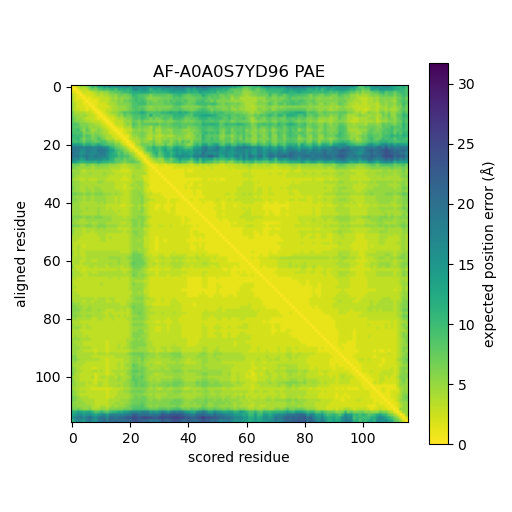 94 ? 3.005 -0.054 -22.456 1.00 94.69 94 CYS A O 1
ATOM 765 N N . ASP A 1 95 ? 2.813 1.533 -20.861 1.00 93.94 95 ASP A N 1
ATOM 766 C CA . ASP A 1 95 ? 1.602 1.082 -20.161 1.00 93.94 95 ASP A CA 1
ATOM 767 C C . ASP A 1 95 ? 1.671 -0.283 -19.471 1.00 93.94 95 ASP A C 1
ATOM 769 O O . ASP A 1 95 ? 0.699 -0.738 -18.869 1.00 93.94 95 ASP A O 1
ATOM 773 N N . ALA A 1 96 ? 2.820 -0.956 -19.498 1.00 92.81 96 ALA A N 1
ATOM 774 C CA . ALA A 1 96 ? 2.989 -2.181 -18.729 1.00 92.81 96 ALA A CA 1
ATOM 775 C C . ALA A 1 96 ? 2.995 -1.898 -17.222 1.00 92.81 96 ALA A C 1
ATOM 777 O O . ALA A 1 96 ? 3.645 -0.956 -16.761 1.00 92.81 96 ALA A O 1
ATOM 778 N N . LYS A 1 97 ? 2.356 -2.785 -16.454 1.00 91.81 97 LYS A N 1
ATOM 779 C CA . LYS A 1 97 ? 2.486 -2.819 -14.994 1.00 91.81 97 LYS A CA 1
ATOM 780 C C . LYS A 1 97 ? 3.940 -3.087 -14.601 1.00 91.81 97 LYS A C 1
ATOM 782 O O . LYS A 1 97 ? 4.634 -3.881 -15.243 1.00 91.81 97 LYS A O 1
ATOM 787 N N . ILE A 1 98 ? 4.383 -2.443 -13.530 1.00 92.06 98 ILE A N 1
ATOM 788 C CA . ILE A 1 98 ? 5.692 -2.648 -12.900 1.00 92.06 98 ILE A CA 1
ATOM 789 C C . ILE A 1 98 ? 5.508 -2.981 -11.416 1.00 92.06 98 ILE A C 1
ATOM 791 O O . ILE A 1 98 ? 4.400 -2.955 -10.891 1.00 92.06 98 ILE A O 1
ATOM 795 N N . SER A 1 99 ? 6.588 -3.363 -10.739 1.00 88.69 99 SER A N 1
ATOM 796 C CA . SER A 1 99 ? 6.552 -3.765 -9.331 1.00 88.69 99 SER A CA 1
ATOM 797 C C . 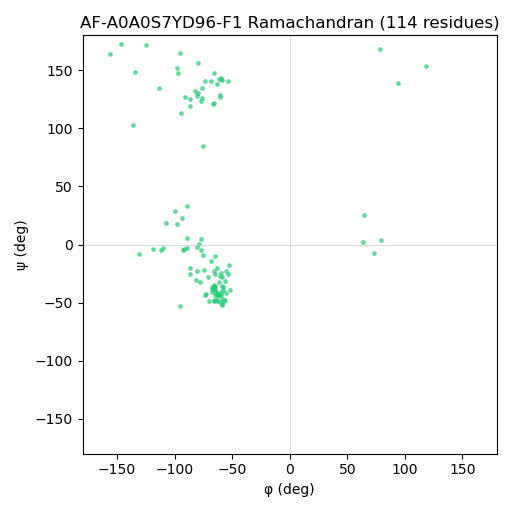SER A 1 99 ? 7.838 -3.368 -8.609 1.00 88.69 99 SER A C 1
ATOM 799 O O . SER A 1 99 ? 8.808 -2.932 -9.223 1.00 88.69 99 SER A O 1
ATOM 801 N N . TRP A 1 100 ? 7.854 -3.542 -7.292 1.00 87.62 100 TRP A N 1
ATOM 802 C CA . TRP A 1 100 ? 8.906 -3.108 -6.378 1.00 87.62 100 TRP A CA 1
ATOM 803 C C . TRP A 1 100 ? 10.318 -3.568 -6.715 1.00 87.62 100 TRP A C 1
ATOM 805 O O . TRP A 1 100 ? 11.257 -2.936 -6.266 1.00 87.62 100 TRP A O 1
ATOM 815 N N . TYR A 1 101 ? 10.509 -4.677 -7.424 1.00 86.19 101 TYR A N 1
ATOM 816 C CA . TYR A 1 101 ? 11.849 -5.246 -7.605 1.00 86.19 101 TYR A CA 1
ATOM 817 C C . TYR A 1 101 ? 12.315 -5.309 -9.053 1.00 86.19 101 TYR A C 1
ATOM 819 O O . TYR A 1 101 ? 13.466 -5.674 -9.299 1.00 86.19 101 TYR A O 1
ATOM 827 N N . VAL A 1 102 ? 11.468 -4.924 -10.011 1.00 87.50 102 VAL A N 1
ATOM 828 C CA . VAL A 1 102 ? 11.853 -4.941 -11.423 1.00 87.50 102 VAL A CA 1
ATOM 829 C C . VAL A 1 102 ? 12.768 -3.755 -11.725 1.00 87.50 102 VAL A C 1
ATOM 831 O O . VAL A 1 102 ? 12.440 -2.605 -11.453 1.00 87.50 102 VAL A O 1
ATOM 834 N N . LYS A 1 103 ? 13.944 -4.030 -12.297 1.00 86.25 103 LYS A N 1
ATOM 835 C CA . LYS A 1 103 ? 14.902 -2.981 -12.702 1.00 86.25 103 LYS A CA 1
ATOM 836 C C . LYS A 1 103 ? 14.636 -2.448 -14.108 1.00 86.25 103 LYS A C 1
ATOM 838 O O . LYS A 1 103 ? 15.036 -1.337 -14.448 1.00 86.25 103 LYS A O 1
ATOM 843 N N . LYS A 1 104 ? 14.000 -3.269 -14.939 1.00 91.06 104 LYS A N 1
ATOM 844 C CA . LYS A 1 104 ? 13.618 -2.969 -16.316 1.00 91.06 104 LYS A CA 1
ATOM 845 C C . LYS A 1 104 ? 12.183 -3.426 -16.525 1.00 91.06 104 LYS A C 1
ATOM 847 O O . LYS A 1 104 ? 11.747 -4.397 -15.910 1.00 91.06 104 LYS A O 1
ATOM 852 N N . CYS A 1 105 ? 11.452 -2.734 -17.387 1.00 92.12 105 CYS A N 1
ATOM 853 C CA . CYS A 1 105 ? 10.119 -3.152 -17.780 1.00 92.12 105 CYS A CA 1
ATOM 854 C C . CYS A 1 105 ? 10.180 -4.532 -18.451 1.00 92.12 105 CYS A C 1
ATOM 856 O O . CYS A 1 105 ? 10.899 -4.699 -19.434 1.00 92.12 105 CYS A O 1
ATOM 858 N N . LEU A 1 106 ? 9.380 -5.489 -17.975 1.00 89.50 106 LEU A N 1
ATOM 859 C CA . LEU A 1 106 ? 9.317 -6.839 -18.550 1.00 89.50 106 LEU A CA 1
ATOM 860 C C . LEU A 1 106 ? 8.693 -6.870 -19.960 1.00 89.50 106 LEU A C 1
ATOM 862 O O . LEU A 1 106 ? 8.820 -7.872 -20.653 1.00 89.50 106 LEU A O 1
ATOM 866 N N . LYS A 1 107 ? 8.033 -5.782 -20.390 1.00 92.44 107 LYS A N 1
ATOM 867 C CA . LYS A 1 107 ? 7.445 -5.636 -21.732 1.00 92.44 107 LYS A CA 1
ATOM 868 C C . LYS A 1 107 ? 8.377 -4.917 -22.711 1.00 92.44 107 LYS A C 1
ATOM 870 O O . LYS A 1 107 ? 8.618 -5.426 -23.795 1.00 92.44 107 LYS A O 1
ATOM 875 N N . CYS A 1 108 ? 8.883 -3.729 -22.359 1.00 94.31 108 CYS A N 1
ATOM 876 C CA . CYS A 1 108 ? 9.651 -2.883 -23.289 1.00 94.31 108 CYS A CA 1
ATOM 877 C C . CYS A 1 108 ? 11.153 -2.771 -22.977 1.00 94.31 108 CYS A C 1
ATOM 879 O O . CYS A 1 108 ? 11.874 -2.087 -23.697 1.00 94.31 108 CYS A O 1
ATOM 881 N N . GLY A 1 109 ? 11.639 -3.371 -21.886 1.00 92.69 109 GLY A N 1
ATOM 882 C CA . GLY A 1 109 ? 13.060 -3.377 -21.517 1.00 92.69 109 GLY A CA 1
ATOM 883 C C . GLY A 1 109 ? 13.629 -2.051 -20.993 1.00 92.69 109 GLY A C 1
ATOM 884 O O . GLY A 1 109 ? 14.763 -2.039 -20.508 1.00 92.69 109 GLY A O 1
ATOM 885 N N . LYS A 1 110 ? 12.867 -0.946 -21.034 1.00 93.69 110 LYS A N 1
ATOM 886 C CA . LYS A 1 110 ? 13.296 0.352 -20.488 1.00 93.69 110 LYS A CA 1
ATOM 887 C C . LYS A 1 110 ? 13.588 0.257 -18.982 1.00 93.69 110 LYS A C 1
ATOM 889 O O . LYS A 1 110 ? 12.871 -0.459 -18.277 1.00 93.69 110 LYS A O 1
ATOM 894 N N . PRO A 1 111 ? 14.605 0.972 -18.470 1.00 91.38 111 PRO A N 1
ATOM 895 C CA . PRO A 1 111 ? 14.899 1.006 -17.040 1.00 91.38 111 PRO A CA 1
ATOM 896 C C . PRO A 1 111 ? 13.736 1.628 -16.259 1.00 91.38 111 PRO A C 1
ATOM 898 O O . PRO A 1 111 ? 13.162 2.630 -16.682 1.00 91.38 111 PRO A O 1
ATOM 901 N N . ILE A 1 112 ? 13.395 1.038 -15.113 1.00 88.12 112 ILE A N 1
ATOM 902 C CA . ILE A 1 112 ? 12.385 1.586 -14.203 1.00 88.12 112 ILE A CA 1
ATOM 903 C C . ILE A 1 112 ? 13.082 2.497 -13.197 1.00 88.12 112 ILE A C 1
ATOM 905 O O . ILE A 1 112 ? 14.034 2.086 -12.533 1.00 88.12 112 ILE A O 1
ATOM 909 N N . LYS A 1 113 ? 12.598 3.735 -13.074 1.00 73.38 113 LYS A N 1
ATOM 910 C CA . LYS A 1 113 ? 13.024 4.664 -12.023 1.00 73.38 113 LYS A CA 1
ATOM 911 C C . LYS A 1 113 ? 12.380 4.228 -10.707 1.00 73.38 113 LYS A C 1
ATOM 913 O O . LYS A 1 113 ? 11.296 4.683 -10.363 1.00 73.38 113 LYS A O 1
ATOM 918 N N . THR A 1 114 ? 12.993 3.288 -10.001 1.00 64.75 114 THR A N 1
ATOM 919 C CA . THR A 1 114 ? 12.542 2.924 -8.656 1.00 64.75 114 THR A CA 1
ATOM 920 C C . THR A 1 114 ? 13.189 3.843 -7.616 1.00 64.75 114 THR A C 1
ATOM 922 O O . THR A 1 114 ? 14.412 3.935 -7.580 1.00 64.75 114 THR A O 1
ATOM 925 N N . ASN A 1 115 ? 12.379 4.500 -6.778 1.00 48.50 115 ASN A N 1
ATOM 926 C CA . ASN A 1 115 ? 12.796 5.505 -5.781 1.00 48.50 115 ASN A CA 1
ATOM 927 C C . ASN A 1 115 ? 13.162 4.920 -4.392 1.00 48.50 115 ASN A C 1
ATOM 929 O O . ASN A 1 115 ? 12.882 5.566 -3.384 1.00 48.50 115 ASN A O 1
ATOM 933 N N . TYR A 1 116 ? 13.728 3.712 -4.308 1.00 56.66 116 TYR A N 1
ATOM 934 C CA . TYR A 1 116 ? 14.177 3.136 -3.026 1.00 56.66 116 TYR A CA 1
ATOM 935 C C . TYR A 1 116 ? 15.696 3.079 -2.900 1.00 56.66 116 TYR A C 1
ATOM 937 O O . TYR A 1 116 ? 16.375 2.872 -3.932 1.00 56.66 116 TYR A O 1
#

pLDDT: mean 88.45, std 10.49, range [48.5, 98.0]

Sequence (116 aa):
MPVRYNKYKEMPLQLCPGCKLDDQPGSCEIRDCVKSKGLNHCGACREFPCDKITKFNNDGVPHHSEVLKNLRQLEEIGEDRWLELQEEKWRCECDAKISWYVKKCLKCGKPIKTNY

Foldseek 3Di:
DDPVCQVVQQDDDDDDPDPQDPPDPDDDPLNVVCVVVVHPHPLPDPCPPDPVLVCQLVVPDVVSVCSSVLSVVCNVPHDVVSVVVVLVLQADPVRAGHDQNHQAGNPPRHGDPHPD

Radius of gyration: 15.64 Å; Cα contacts (8 Å, |Δi|>4): 94; chains: 1; bounding box: 33×31×41 Å

InterPro domains:
  IPR024227 Domain of unknown function DUF3795 [PF12675] (14-54)

Secondary structure (DSSP, 8-state):
--GGGGGGGTSPPPP---TTSTT-SS--HHHHHHHHTT-SSGGG-TTPSPHHHHHHHTSS-GGGTTHHHHHHHHHHH-HHHHHHHHHHHTB-TTS-B--TT-SB-TTT-PBP----

Mean predicted aligned error: 4.86 Å